Protein AF-A0A4D6KHM7-F1 (afdb_monomer)

Nearest PDB structures (foldseek):
  5ce9-assembly1_B  TM=1.000E+00  e=1.768E-10  Juglans regia
  6els-assembly1_A  TM=9.988E-01  e=2.596E-10  Malus domestica
  5ce9-assembly1_A  TM=9.977E-01  e=3.354E-10  Juglans regia
  6hqi-assembly1_A  TM=9.343E-01  e=2.158E-07  Solanum lycopersicum
  6hqj-assembly1_A  TM=9.440E-01  e=4.365E-07  Solanum lycopersicum

InterPro domains:
  IPR002227 Tyrosinase copper-binding domain [PF00264] (5-52)
  IPR002227 Tyrosinase copper-binding domain [PR00092] (5-16)
  IPR002227 Tyrosinase copper-binding domain [PR00092] (32-50)
  IPR002227 Tyrosinase copper-binding domain [PS00498] (33-44)
  IPR008922 Di-copper centre-containing domain superfamily [G3DSA:1.10.1280.10] (1-106)
  IPR008922 Di-copper centre-containing domain superfamily [SSF48056] (2-104)
  IPR022739 Polyphenol oxidase, central domain [PF12142] (59-109)
  IPR050316 Tyrosinase and Hemocyanin [PTHR11474] (1-115)

Mean predicted aligned error: 12.93 Å

pLDDT: mean 81.37, std 24.49, range [28.08, 98.31]

Secondary structure (DSSP, 8-state):
-IIIIIHHHHHHHS-TTSTT-TTTTSTTTGGGSTHHHHHHHHHHHHHHHHHHT-SS------HHHHT-EEEEE-TTS-EEEEEGGGGS-TTTTT--PPP---GGGG-PPPPP---------------------------------

Foldseek 3Di:
DVVPPQQVVLQVPFDPVDPQSPDSNDPVRNVVDPVSVVSVVVVVVVLVVQCVLDDPNDDDPDCVQQQDWDWDADPVRDTDIDGNVCPSDVVSVVDDDDDDDDVCVPVDDDDDDPDDDDDDDDDDDDDDDDDDDDDDDDDDDDDDD

Structure (mmCIF, N/CA/C/O backbone):
data_AF-A0A4D6KHM7-F1
#
_entry.id   AF-A0A4D6KHM7-F1
#
loop_
_atom_site.group_PDB
_atom_site.id
_atom_site.type_symbol
_atom_site.label_atom_id
_atom_site.label_alt_id
_atom_site.label_comp_id
_atom_site.label_asym_id
_atom_site.label_entity_id
_atom_site.label_seq_id
_atom_site.pdbx_PDB_ins_code
_atom_site.Cartn_x
_atom_site.Cartn_y
_atom_site.Cartn_z
_atom_site.occupancy
_atom_site.B_iso_or_equiv
_atom_site.auth_seq_id
_atom_site.auth_comp_id
_atom_site.auth_asym_id
_atom_site.auth_atom_id
_atom_site.pdbx_PDB_model_num
ATOM 1 N N . MET A 1 1 ? 4.990 -7.286 4.897 1.00 93.00 1 MET A N 1
ATOM 2 C CA . MET A 1 1 ? 4.178 -7.126 3.679 1.00 93.00 1 MET A CA 1
ATOM 3 C C . MET A 1 1 ? 4.888 -6.258 2.669 1.00 93.00 1 MET A C 1
ATOM 5 O O . MET A 1 1 ? 5.260 -6.819 1.653 1.00 93.00 1 MET A O 1
ATOM 9 N N . GLU A 1 2 ? 5.161 -4.980 2.961 1.00 96.50 2 GLU A N 1
ATOM 10 C CA . GLU A 1 2 ? 5.904 -4.079 2.054 1.00 96.50 2 GLU A CA 1
ATOM 11 C C . GLU A 1 2 ? 7.264 -4.646 1.607 1.00 96.50 2 GLU A C 1
ATOM 13 O O . GLU A 1 2 ? 7.554 -4.695 0.416 1.00 96.50 2 GLU A O 1
ATOM 18 N N . ASN A 1 3 ? 8.073 -5.137 2.554 1.00 94.75 3 ASN A N 1
ATOM 19 C CA . ASN A 1 3 ? 9.364 -5.748 2.234 1.00 94.75 3 ASN A CA 1
ATOM 20 C C . ASN A 1 3 ? 9.178 -7.084 1.488 1.00 94.75 3 ASN A C 1
ATOM 22 O O . ASN A 1 3 ? 9.549 -7.223 0.332 1.00 94.75 3 ASN A O 1
ATOM 26 N N . ILE A 1 4 ? 8.529 -8.058 2.131 1.00 95.06 4 ILE A N 1
ATOM 27 C CA . ILE A 1 4 ? 8.205 -9.365 1.543 1.00 95.06 4 ILE A CA 1
ATOM 28 C C . ILE A 1 4 ? 6.718 -9.653 1.811 1.00 95.06 4 ILE A C 1
ATOM 30 O O . ILE A 1 4 ? 6.270 -9.450 2.954 1.00 95.06 4 ILE A O 1
ATOM 34 N N . PRO A 1 5 ? 5.943 -10.108 0.804 1.00 95.75 5 PRO A N 1
ATOM 35 C CA . PRO A 1 5 ? 6.349 -10.450 -0.570 1.00 95.75 5 PRO A CA 1
ATOM 36 C C . PRO A 1 5 ? 6.256 -9.308 -1.602 1.00 95.75 5 PRO A C 1
ATOM 38 O O . PRO A 1 5 ? 6.598 -9.542 -2.755 1.00 95.75 5 PRO A O 1
ATOM 41 N N . HIS A 1 6 ? 5.803 -8.105 -1.230 1.00 97.81 6 HIS A N 1
ATOM 42 C CA . HIS A 1 6 ? 5.556 -7.009 -2.183 1.00 97.81 6 HIS A CA 1
ATOM 43 C C . HIS A 1 6 ? 6.805 -6.636 -3.004 1.00 97.81 6 HIS A C 1
ATOM 45 O O . HIS A 1 6 ? 6.772 -6.746 -4.227 1.00 97.81 6 HIS A O 1
ATOM 51 N N . GLY A 1 7 ? 7.931 -6.313 -2.354 1.00 96.44 7 GLY A N 1
ATOM 52 C CA . GLY A 1 7 ? 9.182 -5.974 -3.048 1.00 96.44 7 GLY A CA 1
ATOM 53 C C . GLY A 1 7 ? 9.652 -7.045 -4.048 1.00 96.44 7 GLY A C 1
ATOM 54 O O . GLY A 1 7 ? 9.879 -6.724 -5.214 1.00 96.44 7 GLY A O 1
ATOM 55 N N . PRO A 1 8 ? 9.745 -8.329 -3.651 1.00 97.50 8 PRO A N 1
ATOM 56 C CA . PRO A 1 8 ? 10.083 -9.412 -4.569 1.00 97.50 8 PRO A CA 1
ATOM 57 C C . PRO A 1 8 ? 9.157 -9.541 -5.779 1.00 97.50 8 PRO A C 1
ATOM 59 O O . PRO A 1 8 ? 9.644 -9.839 -6.863 1.00 97.50 8 PRO A O 1
ATOM 62 N N . VAL A 1 9 ? 7.846 -9.323 -5.627 1.00 97.25 9 VAL A N 1
ATOM 63 C CA . VAL A 1 9 ? 6.910 -9.407 -6.760 1.00 97.25 9 VAL A CA 1
ATOM 64 C C . VAL A 1 9 ? 7.129 -8.256 -7.743 1.00 97.25 9 VAL A C 1
ATOM 66 O O . VAL A 1 9 ? 7.130 -8.497 -8.946 1.00 97.25 9 VAL A O 1
ATOM 69 N N . HIS A 1 10 ? 7.392 -7.041 -7.255 1.00 97.88 10 HIS A N 1
ATOM 70 C CA . HIS A 1 10 ? 7.791 -5.916 -8.107 1.00 97.88 10 HIS A CA 1
ATOM 71 C C . HIS A 1 10 ? 9.033 -6.239 -8.942 1.00 97.88 10 HIS A C 1
ATOM 73 O O . HIS A 1 10 ? 9.014 -6.094 -10.163 1.00 97.88 10 HIS A O 1
ATOM 79 N N . VAL A 1 11 ? 10.086 -6.743 -8.291 1.00 96.75 11 VAL A N 1
ATOM 80 C CA . VAL A 1 11 ? 11.334 -7.125 -8.970 1.00 96.75 11 VAL A CA 1
ATOM 81 C C . VAL A 1 11 ? 11.106 -8.271 -9.954 1.00 96.75 11 VAL A C 1
ATOM 83 O O . VAL A 1 11 ? 11.656 -8.238 -11.044 1.00 96.75 11 VAL A O 1
ATOM 86 N N . TRP A 1 12 ? 10.288 -9.262 -9.594 1.00 97.00 12 TRP A N 1
ATOM 87 C CA . TRP A 1 12 ? 10.031 -10.431 -10.437 1.00 97.00 12 TRP A CA 1
ATOM 88 C C . TRP A 1 12 ? 9.259 -10.100 -11.721 1.00 97.00 12 TRP A C 1
ATOM 90 O O . TRP A 1 12 ? 9.491 -10.740 -12.742 1.00 97.00 12 TRP A O 1
ATOM 100 N N . ILE A 1 13 ? 8.342 -9.127 -11.675 1.00 96.38 13 ILE A N 1
ATOM 101 C CA . ILE A 1 13 ? 7.563 -8.708 -12.853 1.00 96.38 13 ILE A CA 1
ATOM 102 C C . ILE A 1 13 ? 8.343 -7.705 -13.721 1.00 96.38 13 ILE A C 1
ATOM 104 O O . ILE A 1 13 ? 8.098 -7.628 -14.922 1.00 96.38 13 ILE A O 1
ATOM 108 N N . GLY A 1 14 ? 9.262 -6.928 -13.137 1.00 95.25 14 GLY A N 1
ATOM 109 C CA . GLY A 1 14 ? 10.068 -5.947 -13.870 1.00 95.25 14 GLY A CA 1
ATOM 110 C C . GLY A 1 14 ? 10.888 -6.562 -15.011 1.00 95.25 14 GLY A C 1
ATOM 111 O O . GLY A 1 14 ? 11.375 -7.689 -14.915 1.00 95.25 14 GLY A O 1
ATOM 112 N N . ASP A 1 15 ? 11.069 -5.814 -16.101 1.00 95.44 15 ASP A N 1
ATOM 113 C CA . ASP A 1 15 ? 11.867 -6.261 -17.242 1.00 95.44 15 ASP A CA 1
ATOM 114 C C . ASP A 1 15 ? 13.361 -6.086 -16.948 1.00 95.44 15 ASP A C 1
ATOM 116 O O . ASP A 1 15 ? 13.909 -4.984 -16.951 1.00 95.44 15 ASP A O 1
ATOM 120 N N . HIS A 1 16 ? 14.045 -7.209 -16.739 1.00 94.88 16 HIS A N 1
ATOM 121 C CA . HIS A 1 16 ? 15.483 -7.259 -16.480 1.00 94.88 16 HIS A CA 1
ATOM 122 C C . HIS A 1 16 ? 16.361 -6.811 -17.662 1.00 94.88 16 HIS A C 1
ATOM 124 O O . HIS A 1 16 ? 17.577 -6.698 -17.499 1.00 94.88 16 HIS A O 1
ATOM 130 N N . THR A 1 17 ? 15.783 -6.579 -18.844 1.00 96.44 17 THR A N 1
ATOM 131 C CA . THR A 1 17 ? 16.492 -6.020 -20.004 1.00 96.44 17 THR A CA 1
ATOM 132 C C . THR A 1 17 ? 16.457 -4.490 -20.050 1.00 96.44 17 THR A C 1
ATOM 134 O O . THR A 1 17 ? 17.247 -3.890 -20.781 1.00 96.44 17 THR A O 1
ATOM 137 N N . GLN A 1 18 ? 15.598 -3.850 -19.247 1.00 95.25 18 GLN A N 1
ATOM 138 C CA . GLN A 1 18 ? 15.520 -2.394 -19.128 1.00 95.25 18 GLN A CA 1
ATOM 139 C C . GLN A 1 18 ? 16.539 -1.861 -18.111 1.00 95.25 18 GLN A C 1
ATOM 141 O O . GLN A 1 18 ? 16.856 -2.543 -17.131 1.00 95.25 18 GLN A O 1
ATOM 146 N N . PRO A 1 19 ? 17.058 -0.634 -18.303 1.00 94.38 19 PRO A N 1
ATOM 147 C CA . PRO A 1 19 ? 18.131 -0.088 -17.473 1.00 94.38 19 PRO A CA 1
ATOM 148 C C . PRO A 1 19 ? 17.763 0.050 -15.991 1.00 94.38 19 PRO A C 1
ATOM 150 O O . PRO A 1 19 ? 18.659 -0.023 -15.151 1.00 94.38 19 PRO A O 1
ATOM 153 N N . ASN A 1 20 ? 16.481 0.232 -15.659 1.00 93.88 20 ASN A N 1
ATOM 154 C CA . ASN A 1 20 ? 16.015 0.406 -14.285 1.00 93.88 20 ASN A CA 1
ATOM 155 C C . ASN A 1 20 ? 14.949 -0.622 -13.880 1.00 93.88 20 ASN A C 1
ATOM 157 O O . ASN A 1 20 ? 14.213 -0.371 -12.928 1.00 93.88 20 ASN A O 1
ATOM 161 N N . LEU A 1 21 ? 14.861 -1.771 -14.560 1.00 94.31 21 LEU A N 1
ATOM 162 C CA . LEU A 1 21 ? 13.834 -2.795 -14.310 1.00 94.31 21 LEU A CA 1
ATOM 163 C C . LEU A 1 21 ? 12.397 -2.307 -14.563 1.00 94.31 21 LEU A C 1
ATOM 165 O O . LEU A 1 21 ? 11.452 -2.715 -13.878 1.00 94.31 21 LEU A O 1
ATOM 169 N N . GLU A 1 22 ? 12.213 -1.401 -15.520 1.00 94.81 22 GLU A N 1
ATOM 170 C CA . GLU A 1 22 ? 10.893 -0.934 -15.926 1.00 94.81 22 GLU A CA 1
ATOM 171 C C . GLU A 1 22 ? 9.972 -2.104 -16.333 1.00 94.81 22 GLU A C 1
ATOM 173 O O . GLU A 1 22 ? 10.410 -3.110 -16.863 1.00 94.81 22 GLU A O 1
ATOM 178 N N . HIS A 1 23 ? 8.664 -2.055 -16.110 1.00 94.00 23 HIS A N 1
ATOM 179 C CA . HIS A 1 23 ? 7.929 -1.044 -15.354 1.00 94.00 23 HIS A CA 1
ATOM 180 C C . HIS A 1 23 ? 7.867 -1.405 -13.866 1.00 94.00 23 HIS A C 1
ATOM 182 O O . HIS A 1 23 ? 8.310 -0.624 -13.027 1.00 94.00 23 HIS A O 1
ATOM 188 N N . MET A 1 24 ? 7.370 -2.602 -13.536 1.00 96.81 24 MET A N 1
ATOM 189 C CA . MET A 1 24 ? 7.076 -3.024 -12.159 1.00 96.81 24 MET A CA 1
ATOM 190 C C . MET A 1 24 ? 8.280 -3.027 -11.208 1.00 96.81 24 MET A C 1
ATOM 192 O O . MET A 1 24 ? 8.079 -2.837 -10.011 1.00 96.81 24 MET A O 1
ATOM 196 N N . GLY A 1 25 ? 9.510 -3.190 -11.701 1.00 94.31 25 GLY A N 1
ATOM 197 C CA . GLY A 1 25 ? 10.718 -3.217 -10.872 1.00 94.31 25 GLY A CA 1
ATOM 198 C C . GLY A 1 25 ? 11.210 -1.840 -10.413 1.00 94.31 25 GLY A C 1
ATOM 199 O O . GLY A 1 25 ? 12.062 -1.768 -9.529 1.00 94.31 25 GLY A O 1
ATOM 200 N N . SER A 1 26 ? 10.653 -0.750 -10.953 1.00 95.00 26 SER A N 1
ATOM 201 C CA . SER A 1 26 ? 10.987 0.624 -10.566 1.00 95.00 26 SER A CA 1
ATOM 202 C C . SER A 1 26 ? 9.763 1.363 -10.047 1.00 95.00 26 SER A C 1
ATOM 204 O O . SER A 1 26 ? 8.787 1.535 -10.769 1.00 95.00 26 SER A O 1
ATOM 206 N N . LEU A 1 27 ? 9.829 1.894 -8.822 1.00 94.19 27 LEU A N 1
ATOM 207 C CA . LEU A 1 27 ? 8.721 2.643 -8.209 1.00 94.19 27 LEU A CA 1
ATOM 208 C C . LEU A 1 27 ? 8.238 3.824 -9.064 1.00 94.19 27 LEU A C 1
ATOM 210 O O . LEU A 1 27 ? 7.057 4.154 -9.035 1.00 94.19 27 LEU A O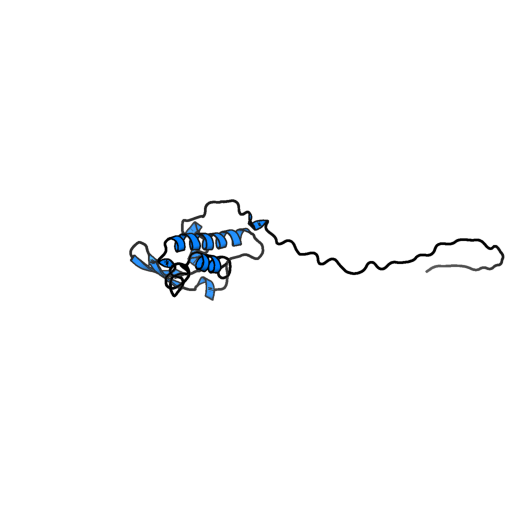 1
ATOM 214 N N . TYR A 1 28 ? 9.137 4.443 -9.834 1.00 94.62 28 TYR A N 1
ATOM 215 C CA . TYR A 1 28 ? 8.790 5.563 -10.707 1.00 94.62 28 TYR A CA 1
ATOM 216 C C . TYR A 1 28 ? 7.892 5.135 -11.878 1.00 94.62 28 TYR A C 1
ATOM 218 O O . TYR A 1 28 ? 7.029 5.894 -12.309 1.00 94.62 28 TYR A O 1
ATOM 226 N N . PHE A 1 29 ? 8.068 3.907 -12.370 1.00 94.94 29 PHE A N 1
ATOM 227 C CA . PHE A 1 29 ? 7.368 3.392 -13.546 1.00 94.94 29 PHE A CA 1
ATOM 228 C C . PHE A 1 29 ? 6.319 2.329 -13.222 1.00 94.94 29 PHE A C 1
ATOM 230 O O . PHE A 1 29 ? 5.500 2.035 -14.087 1.00 94.94 29 PHE A O 1
ATOM 237 N N . ALA A 1 30 ? 6.306 1.776 -12.006 1.00 96.75 30 ALA A N 1
ATOM 238 C CA . ALA A 1 30 ? 5.516 0.600 -11.653 1.00 96.75 30 ALA A CA 1
ATOM 239 C C . ALA A 1 30 ? 4.027 0.768 -11.970 1.00 96.75 30 ALA A C 1
ATOM 241 O O . ALA A 1 30 ? 3.437 -0.107 -12.592 1.00 96.75 30 ALA A O 1
ATOM 242 N N . ALA A 1 31 ? 3.447 1.927 -11.648 1.00 96.31 31 ALA A N 1
ATOM 243 C CA . ALA A 1 31 ? 2.038 2.221 -11.916 1.00 96.31 31 ALA A CA 1
ATOM 244 C C . ALA A 1 31 ? 1.681 2.341 -13.412 1.00 96.31 31 ALA A C 1
ATOM 246 O O . ALA A 1 31 ? 0.502 2.397 -13.751 1.00 96.31 31 ALA A O 1
ATOM 247 N N . SER A 1 32 ? 2.673 2.385 -14.311 1.00 96.69 32 SER A N 1
ATOM 248 C CA . SER A 1 32 ? 2.439 2.384 -15.763 1.00 96.69 32 SER A CA 1
ATOM 249 C C . SER A 1 32 ? 2.040 1.002 -16.289 1.00 96.69 32 SER A C 1
ATOM 251 O O . SER A 1 32 ? 1.464 0.912 -17.371 1.00 96.69 32 SER A O 1
ATOM 253 N N . ASP A 1 33 ? 2.326 -0.066 -15.540 1.00 97.56 33 ASP A N 1
ATOM 254 C CA . ASP A 1 33 ? 1.872 -1.420 -15.850 1.00 97.56 33 ASP A CA 1
ATOM 255 C C . ASP A 1 33 ? 0.526 -1.695 -15.149 1.00 97.56 33 ASP A C 1
ATOM 257 O O . ASP A 1 33 ? 0.460 -1.634 -13.919 1.00 97.56 33 ASP A O 1
ATOM 261 N N . PRO A 1 34 ? -0.559 -2.038 -15.873 1.00 97.69 34 PRO A N 1
ATOM 262 C CA . PRO A 1 34 ? -1.857 -2.336 -15.267 1.00 97.69 34 PRO A CA 1
ATOM 263 C C . PRO A 1 34 ? -1.830 -3.422 -14.178 1.00 97.69 34 PRO A C 1
ATOM 265 O O . PRO A 1 34 ? -2.682 -3.408 -13.282 1.00 97.69 34 PRO A O 1
ATOM 268 N N . ILE A 1 35 ? -0.864 -4.353 -14.209 1.00 97.88 35 ILE A N 1
ATOM 269 C CA . ILE A 1 35 ? -0.739 -5.398 -13.182 1.00 97.88 35 ILE A CA 1
ATOM 270 C C . ILE A 1 35 ? -0.432 -4.822 -11.793 1.00 97.88 35 ILE A C 1
ATOM 272 O O . ILE A 1 35 ? -0.780 -5.446 -10.787 1.00 97.88 35 ILE A O 1
ATOM 276 N N . PHE A 1 36 ? 0.128 -3.610 -11.727 1.00 98.31 36 PHE A N 1
ATOM 277 C CA . PHE A 1 36 ? 0.386 -2.864 -10.498 1.00 98.31 36 PHE A CA 1
ATOM 278 C C . PHE A 1 36 ? -0.849 -2.794 -9.601 1.00 98.31 36 PHE A C 1
ATOM 280 O O . PHE A 1 36 ? -0.791 -3.126 -8.417 1.00 98.31 36 PHE A O 1
ATOM 287 N N . TYR A 1 37 ? -1.997 -2.431 -10.175 1.00 97.88 37 TYR A N 1
ATOM 288 C CA . TYR A 1 37 ? -3.233 -2.266 -9.415 1.00 97.88 37 TYR A CA 1
ATOM 289 C C . TYR A 1 37 ? -3.756 -3.600 -8.879 1.00 97.88 37 TYR A C 1
ATOM 291 O O . TYR A 1 37 ? -4.219 -3.666 -7.744 1.00 97.88 37 TYR A O 1
ATOM 299 N N . SER A 1 38 ? -3.621 -4.686 -9.648 1.00 97.75 38 SER A N 1
ATOM 300 C CA . SER A 1 38 ? -3.998 -6.030 -9.186 1.00 97.75 38 SER A CA 1
ATOM 301 C C . SER A 1 38 ? -3.054 -6.542 -8.092 1.00 97.75 38 SER A C 1
ATOM 303 O O . SER A 1 38 ? -3.501 -7.145 -7.114 1.00 97.75 38 SER A O 1
ATOM 305 N N . HIS A 1 39 ? -1.753 -6.263 -8.217 1.00 97.62 39 HIS A N 1
ATOM 306 C CA . HIS A 1 39 ? -0.764 -6.568 -7.187 1.00 97.62 39 HIS A CA 1
ATOM 307 C C . HIS A 1 39 ? -1.090 -5.841 -5.874 1.00 97.62 39 HIS A C 1
ATOM 309 O O . HIS A 1 39 ? -1.213 -6.484 -4.827 1.00 97.62 39 HIS A O 1
ATOM 315 N N . HIS A 1 40 ? -1.311 -4.525 -5.933 1.00 98.06 40 HIS A N 1
ATOM 316 C CA . HIS A 1 40 ? -1.638 -3.713 -4.762 1.00 98.06 40 HIS A CA 1
ATOM 317 C C . HIS A 1 40 ? -3.023 -4.010 -4.180 1.00 98.06 40 HIS A C 1
ATOM 319 O O . HIS A 1 40 ? -3.169 -3.960 -2.962 1.00 98.06 40 HIS A O 1
ATOM 325 N N . ALA A 1 41 ? -4.006 -4.415 -4.989 1.00 97.31 41 ALA A N 1
ATOM 326 C CA . ALA A 1 41 ? -5.281 -4.919 -4.479 1.00 97.31 41 ALA A CA 1
ATOM 327 C C . ALA A 1 41 ? -5.079 -6.171 -3.610 1.00 97.31 41 ALA A C 1
ATOM 329 O O . ALA A 1 41 ? -5.680 -6.309 -2.547 1.00 97.31 41 ALA A O 1
ATOM 330 N N . ASN A 1 42 ? -4.174 -7.077 -3.996 1.00 96.38 42 ASN A N 1
ATOM 331 C CA . ASN A 1 42 ? -3.858 -8.216 -3.138 1.00 96.38 42 ASN A CA 1
ATOM 332 C C . ASN A 1 42 ? -3.088 -7.789 -1.875 1.00 96.38 42 ASN A C 1
ATOM 334 O O . ASN A 1 42 ? -3.326 -8.348 -0.810 1.00 96.38 42 ASN A O 1
ATOM 338 N N . VAL A 1 43 ? -2.206 -6.785 -1.950 1.00 97.31 43 VAL A N 1
ATOM 339 C CA . VAL A 1 43 ? -1.539 -6.215 -0.760 1.00 97.31 43 VAL A CA 1
ATOM 340 C C . VAL A 1 43 ? -2.555 -5.602 0.212 1.00 97.31 43 VAL A C 1
ATOM 342 O O . VAL A 1 43 ? -2.470 -5.853 1.414 1.00 97.31 43 VAL A O 1
ATOM 345 N N . ASP A 1 44 ? -3.548 -4.874 -0.291 1.00 96.75 44 ASP A N 1
ATOM 346 C CA . ASP A 1 44 ? -4.650 -4.325 0.503 1.00 96.75 44 ASP A CA 1
ATOM 347 C C . ASP A 1 44 ? -5.537 -5.436 1.102 1.00 96.75 44 ASP A C 1
ATOM 349 O O . ASP A 1 44 ? -5.834 -5.442 2.302 1.00 96.75 44 ASP A O 1
ATOM 353 N N . LYS A 1 45 ? -5.833 -6.491 0.331 1.00 95.19 45 LYS A N 1
ATOM 354 C CA . LYS A 1 45 ? -6.493 -7.699 0.852 1.00 95.19 45 LYS A CA 1
ATOM 355 C C . LYS A 1 45 ? -5.734 -8.308 2.034 1.00 95.19 45 LYS A C 1
ATOM 357 O O . LYS A 1 45 ? -6.359 -8.761 2.996 1.00 95.19 45 LYS A O 1
ATOM 362 N N . MET A 1 46 ? -4.400 -8.306 2.005 1.00 95.25 46 MET A N 1
ATOM 363 C CA . MET A 1 46 ? -3.596 -8.826 3.115 1.00 95.25 46 MET A CA 1
ATOM 364 C C . MET A 1 46 ? -3.759 -8.011 4.398 1.00 95.25 46 MET A C 1
ATOM 366 O O . MET A 1 46 ? -3.706 -8.606 5.473 1.00 95.25 46 MET A O 1
ATOM 370 N N . TRP A 1 47 ? -4.008 -6.698 4.319 1.00 95.00 47 TRP A N 1
ATOM 371 C CA . TRP A 1 47 ? -4.389 -5.905 5.493 1.00 95.00 47 TRP A CA 1
ATOM 372 C C . TRP A 1 47 ? -5.668 -6.463 6.108 1.00 95.00 47 TRP A C 1
ATOM 374 O O . TRP A 1 47 ? -5.720 -6.742 7.307 1.00 95.00 47 TRP A O 1
ATOM 384 N N . THR A 1 48 ? -6.694 -6.668 5.280 1.00 93.19 48 THR A N 1
ATOM 385 C CA . THR A 1 48 ? -7.994 -7.177 5.728 1.00 93.19 48 THR A CA 1
ATOM 386 C C . THR A 1 48 ? -7.848 -8.546 6.396 1.00 93.19 48 THR A C 1
ATOM 388 O O . THR A 1 48 ? -8.323 -8.725 7.515 1.00 93.19 48 THR A O 1
ATOM 391 N N . ILE A 1 49 ? -7.116 -9.480 5.778 1.00 93.19 49 ILE A N 1
ATOM 392 C CA . ILE A 1 49 ? -6.855 -10.810 6.355 1.00 93.19 49 ILE A CA 1
ATOM 393 C C . ILE A 1 49 ? -6.035 -10.705 7.644 1.00 93.19 49 ILE A C 1
ATOM 395 O O . ILE A 1 49 ? -6.344 -11.364 8.630 1.00 93.19 49 ILE A O 1
ATOM 399 N N . TRP A 1 50 ? -5.002 -9.863 7.691 1.00 93.69 50 TRP A N 1
ATOM 400 C CA . TRP A 1 50 ? -4.154 -9.725 8.878 1.00 93.69 50 TRP A CA 1
ATOM 401 C C . TRP A 1 50 ? -4.955 -9.343 10.133 1.00 93.69 50 TRP A C 1
ATOM 403 O O . TRP A 1 50 ? -4.654 -9.845 11.220 1.00 93.69 50 TRP A O 1
ATOM 413 N N . LYS A 1 51 ? -6.015 -8.538 9.980 1.00 91.56 51 LYS A N 1
ATOM 414 C CA . LYS A 1 51 ? -6.934 -8.186 11.073 1.00 91.56 51 LYS A CA 1
ATOM 415 C C . LYS A 1 51 ? -7.796 -9.359 11.550 1.00 91.56 51 LYS A C 1
ATOM 417 O O . LYS A 1 51 ? -8.141 -9.408 12.727 1.00 91.56 51 LYS A O 1
ATOM 422 N N . THR A 1 52 ? -8.120 -10.325 10.687 1.00 90.38 52 THR A N 1
ATOM 423 C CA . THR A 1 52 ? -8.979 -11.471 11.051 1.00 90.38 52 THR A CA 1
ATOM 424 C C . THR A 1 52 ? -8.225 -12.603 11.746 1.00 90.38 52 THR A C 1
ATOM 426 O O . THR A 1 52 ? -8.830 -13.365 12.495 1.00 90.38 52 THR A O 1
ATOM 429 N N . VAL A 1 53 ? -6.897 -12.687 11.585 1.00 88.50 53 VAL A N 1
ATOM 430 C CA . VAL A 1 53 ? -6.050 -13.709 12.243 1.00 88.50 53 VAL A CA 1
ATOM 431 C C . VAL A 1 53 ? -6.020 -13.554 13.778 1.00 88.50 53 VAL A C 1
ATOM 433 O O . VAL A 1 53 ? -5.607 -14.465 14.496 1.00 88.50 53 VAL A O 1
ATOM 436 N N . GLY A 1 54 ? -6.473 -12.414 14.310 1.00 85.75 54 GLY A N 1
ATOM 437 C CA . GLY A 1 54 ? -6.625 -12.175 15.745 1.00 85.75 54 GLY A CA 1
ATOM 438 C C . GLY A 1 54 ? -5.314 -11.890 16.492 1.00 85.75 54 GLY A C 1
ATOM 439 O O . GLY A 1 54 ? -4.243 -11.674 15.908 1.00 85.75 54 GLY A O 1
ATOM 440 N N . GLY A 1 55 ? -5.399 -11.870 17.826 1.00 89.19 55 GLY A N 1
ATOM 441 C CA . GLY A 1 55 ? -4.305 -11.485 18.724 1.00 89.19 55 GLY A CA 1
ATOM 442 C C . GLY A 1 55 ? -4.169 -9.965 18.857 1.00 89.19 55 GLY A C 1
ATOM 443 O O . GLY A 1 55 ? -5.161 -9.255 18.945 1.00 89.19 55 GLY A O 1
ATOM 444 N N . LYS A 1 56 ? -2.932 -9.450 18.858 1.00 90.56 56 LYS A N 1
ATOM 445 C CA . LYS A 1 56 ? -2.633 -8.002 18.923 1.00 90.56 56 LYS A CA 1
ATOM 446 C C . LYS A 1 56 ? -2.667 -7.310 17.547 1.00 90.56 56 LYS A C 1
ATOM 448 O O . LYS A 1 56 ? -1.997 -6.302 17.347 1.00 90.56 56 LYS A O 1
ATOM 453 N N . ARG A 1 57 ? -3.355 -7.904 16.570 1.00 91.75 57 ARG A N 1
ATOM 454 C CA . ARG A 1 57 ? -3.414 -7.418 15.185 1.00 91.75 57 ARG A CA 1
ATOM 455 C C . ARG A 1 57 ? -4.629 -6.516 15.025 1.00 91.75 57 ARG A C 1
ATOM 457 O O . ARG A 1 57 ? -5.722 -6.988 14.739 1.00 91.75 57 ARG A O 1
ATOM 464 N N . SER A 1 58 ? -4.431 -5.232 15.271 1.00 91.69 58 SER A N 1
ATOM 465 C CA . SER A 1 58 ? -5.447 -4.191 15.134 1.00 91.69 58 SER A CA 1
ATOM 466 C C . SER A 1 58 ? -4.881 -3.010 14.359 1.00 91.69 58 SER A C 1
ATOM 468 O O . SER A 1 58 ? -3.663 -2.862 14.252 1.00 91.69 58 SER A O 1
ATOM 470 N N . ASP A 1 59 ? -5.760 -2.155 13.843 1.00 91.50 59 ASP A N 1
ATOM 471 C CA . ASP A 1 59 ? -5.338 -0.910 13.207 1.00 91.50 59 ASP A CA 1
ATOM 472 C C . ASP A 1 59 ? -4.505 -0.045 14.177 1.00 91.50 59 ASP A C 1
ATOM 474 O O . ASP A 1 59 ? -4.625 -0.140 15.405 1.00 91.50 59 ASP A O 1
ATOM 478 N N . ILE A 1 60 ? -3.627 0.787 13.616 1.00 92.44 60 ILE A N 1
ATOM 479 C CA . ILE A 1 60 ? -2.749 1.669 14.387 1.00 92.44 60 ILE A CA 1
ATOM 480 C C . ILE A 1 60 ? -3.590 2.800 14.989 1.00 92.44 60 ILE A C 1
ATOM 482 O O . ILE A 1 60 ? -4.280 3.527 14.279 1.00 92.44 60 ILE A O 1
ATOM 486 N N . THR A 1 61 ? -3.501 2.980 16.306 1.00 91.50 61 THR A N 1
ATOM 487 C CA . THR A 1 61 ? -4.287 3.977 17.054 1.00 91.50 61 THR A CA 1
ATOM 488 C C . THR A 1 61 ? -3.543 5.290 17.299 1.00 91.50 61 THR A C 1
ATOM 490 O O . THR A 1 61 ? -4.036 6.133 18.042 1.00 91.50 61 THR A O 1
ATOM 493 N N . ASN A 1 62 ? -2.343 5.466 16.738 1.00 94.94 62 ASN A N 1
ATOM 494 C CA . ASN A 1 62 ? -1.574 6.700 16.891 1.00 94.94 62 ASN A CA 1
ATOM 495 C C . ASN A 1 62 ? -2.250 7.847 16.102 1.00 94.94 62 ASN A C 1
ATOM 497 O O . ASN A 1 62 ? -2.391 7.700 14.884 1.00 94.94 62 ASN A O 1
ATOM 501 N N . PRO A 1 63 ? -2.627 8.971 16.751 1.00 93.81 63 PRO A N 1
ATOM 502 C CA . PRO A 1 63 ? -3.204 10.139 16.083 1.00 93.81 63 PRO A CA 1
ATOM 503 C C . PRO A 1 63 ? -2.381 10.656 14.910 1.00 93.81 63 PRO A C 1
ATOM 505 O O . PRO A 1 63 ? -2.952 10.943 13.862 1.00 93.81 63 PRO A O 1
ATOM 508 N N . ASP A 1 64 ? -1.055 10.692 15.043 1.00 95.75 64 ASP A N 1
ATOM 509 C CA . ASP A 1 64 ? -0.166 11.173 13.979 1.00 95.75 64 ASP A CA 1
ATOM 510 C C . ASP A 1 64 ? -0.318 10.332 12.707 1.00 95.75 64 ASP A C 1
ATOM 512 O O . ASP A 1 64 ? -0.252 10.833 11.585 1.00 95.75 64 ASP A O 1
ATOM 516 N N . TRP A 1 65 ? -0.572 9.036 12.884 1.00 94.38 65 TRP A N 1
ATOM 517 C CA . TRP A 1 65 ? -0.733 8.111 11.780 1.00 94.38 65 TRP A CA 1
ATOM 518 C C . TRP A 1 65 ? -2.119 8.220 11.139 1.00 94.38 65 TRP A C 1
ATOM 520 O O . TRP A 1 65 ? -2.213 8.398 9.928 1.00 94.38 65 TRP A O 1
ATOM 530 N N . PHE A 1 66 ? -3.206 8.156 11.915 1.00 93.56 66 PHE A N 1
ATOM 531 C CA . PHE A 1 66 ? -4.546 8.128 11.317 1.00 93.56 66 PHE A CA 1
ATOM 532 C C . PHE A 1 66 ? -5.062 9.511 10.865 1.00 93.56 66 PHE A C 1
ATOM 534 O O . PHE A 1 66 ? -5.970 9.576 10.033 1.00 93.56 66 PHE A O 1
ATOM 541 N N . GLU A 1 67 ? -4.498 10.615 11.376 1.00 95.19 67 GLU A N 1
ATOM 542 C CA . GLU A 1 67 ? -4.770 11.981 10.893 1.00 95.19 67 GLU A CA 1
ATOM 543 C C . GLU A 1 67 ? -3.869 12.403 9.722 1.00 95.19 67 GLU A C 1
ATOM 545 O O . GLU A 1 67 ? -4.100 13.467 9.141 1.00 95.19 67 GLU A O 1
ATOM 550 N N . SER A 1 68 ? -2.883 11.581 9.340 1.00 96.75 68 SER A N 1
ATOM 551 C CA . SER A 1 68 ? -2.072 11.824 8.144 1.00 96.75 68 SER A CA 1
ATOM 552 C C . SER A 1 68 ? -2.961 11.937 6.904 1.00 96.75 68 SER A C 1
ATOM 554 O O . SER A 1 68 ? -3.876 11.131 6.700 1.00 96.75 68 SER A O 1
ATOM 556 N N . GLY A 1 69 ? -2.697 12.966 6.096 1.00 95.62 69 GLY A N 1
ATOM 557 C CA . GLY A 1 69 ? -3.509 13.339 4.944 1.00 95.62 69 GLY A CA 1
ATOM 558 C C . GLY A 1 69 ? -2.777 13.177 3.615 1.00 95.62 69 GLY A C 1
ATOM 559 O O . GLY A 1 69 ? -1.579 13.441 3.523 1.00 95.62 69 GLY A O 1
ATOM 560 N N . PHE A 1 70 ? -3.520 12.803 2.579 1.00 96.31 70 PHE A N 1
ATOM 561 C CA . PHE A 1 70 ? -3.058 12.725 1.195 1.00 96.31 70 PHE A CA 1
ATOM 562 C C . PHE A 1 70 ? -3.982 13.538 0.294 1.00 96.31 70 PHE A C 1
ATOM 564 O O . PHE A 1 70 ? -5.168 13.681 0.580 1.00 96.31 70 PHE A O 1
ATOM 571 N N . ILE A 1 71 ? -3.447 14.061 -0.805 1.00 96.88 71 ILE A N 1
ATOM 572 C CA . ILE A 1 71 ? -4.229 14.791 -1.804 1.00 96.88 71 ILE A CA 1
ATOM 573 C C . ILE A 1 71 ? -4.337 13.911 -3.044 1.00 96.88 71 ILE A C 1
ATOM 575 O O . ILE A 1 71 ? -3.315 13.513 -3.601 1.00 96.88 71 ILE A O 1
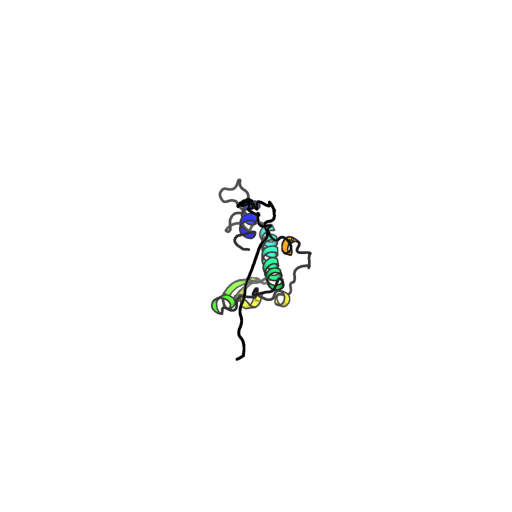ATOM 579 N N . LEU A 1 72 ? -5.565 13.608 -3.460 1.00 95.94 72 LEU A N 1
ATOM 580 C CA . LEU A 1 72 ? -5.871 12.746 -4.601 1.00 95.94 72 LEU A CA 1
ATOM 581 C C . LEU A 1 72 ? -6.889 13.420 -5.524 1.00 95.94 72 LEU A C 1
ATOM 583 O O . LEU A 1 72 ? -7.604 14.333 -5.113 1.00 95.94 72 LEU A O 1
ATOM 587 N N . TYR A 1 73 ? -6.954 12.947 -6.766 1.00 97.12 73 TYR A N 1
ATOM 588 C CA . TYR A 1 73 ? -8.048 13.268 -7.678 1.00 97.12 73 TYR A CA 1
ATOM 589 C C . TYR A 1 73 ? -9.136 12.198 -7.579 1.00 97.12 73 TYR A C 1
ATOM 591 O O . TYR A 1 73 ? -8.821 11.007 -7.612 1.00 97.12 73 TYR A O 1
ATOM 599 N N . ASP A 1 74 ? -10.393 12.624 -7.470 1.00 95.62 74 ASP A N 1
ATOM 600 C CA . ASP A 1 74 ? -11.555 11.735 -7.563 1.00 95.62 74 ASP A CA 1
ATOM 601 C C . ASP A 1 74 ? -11.912 11.409 -9.031 1.00 95.62 74 ASP A C 1
ATOM 603 O O . ASP A 1 74 ? -11.313 11.924 -9.984 1.00 95.62 74 ASP A O 1
ATOM 607 N N . GLU A 1 75 ? -12.918 10.559 -9.234 1.00 96.44 75 GLU A N 1
ATOM 608 C CA . GLU A 1 75 ? -13.421 10.182 -10.559 1.00 96.44 75 GLU A CA 1
ATOM 609 C C . GLU A 1 75 ? -14.015 11.360 -11.355 1.00 96.44 75 GLU A C 1
ATOM 611 O O . GLU A 1 75 ? -14.089 11.313 -12.585 1.00 96.44 75 GLU A O 1
ATOM 616 N N . ASN A 1 76 ? -14.388 12.440 -10.666 1.00 97.50 76 ASN A N 1
ATOM 617 C CA . ASN A 1 76 ? -14.941 13.669 -11.231 1.00 97.50 76 ASN A CA 1
ATOM 618 C C . ASN A 1 76 ? -13.864 14.744 -11.473 1.00 97.50 76 ASN A C 1
ATOM 620 O O . ASN A 1 76 ? -14.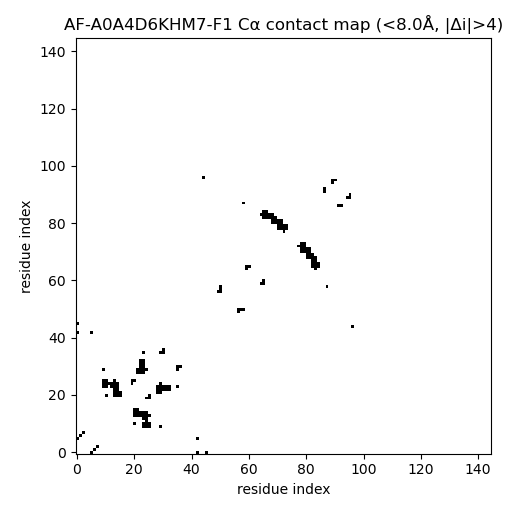195 15.854 -11.896 1.00 97.50 76 ASN A O 1
ATOM 624 N N . LYS A 1 77 ? -12.578 14.408 -11.278 1.00 96.38 77 LYS A N 1
ATOM 625 C CA . LYS A 1 77 ? -11.403 15.290 -11.419 1.00 96.38 77 LYS A CA 1
ATOM 626 C C . LYS A 1 77 ? -11.329 16.408 -10.373 1.00 96.38 77 LYS A C 1
ATOM 628 O O . LYS A 1 77 ? -10.641 17.406 -10.593 1.00 96.38 77 LYS A O 1
ATOM 633 N N . ASN A 1 78 ? -11.988 16.246 -9.231 1.00 97.38 78 ASN A N 1
ATOM 634 C CA . ASN A 1 78 ? -11.846 17.148 -8.097 1.00 97.38 78 ASN A CA 1
ATOM 635 C C . ASN A 1 78 ? -10.645 16.747 -7.242 1.00 97.38 78 ASN A C 1
ATOM 637 O O . ASN A 1 78 ? -10.388 15.565 -7.020 1.00 97.38 78 ASN A O 1
ATOM 641 N N . LEU A 1 79 ? -9.939 17.747 -6.716 1.00 96.44 79 LEU A N 1
ATOM 642 C CA . LEU A 1 79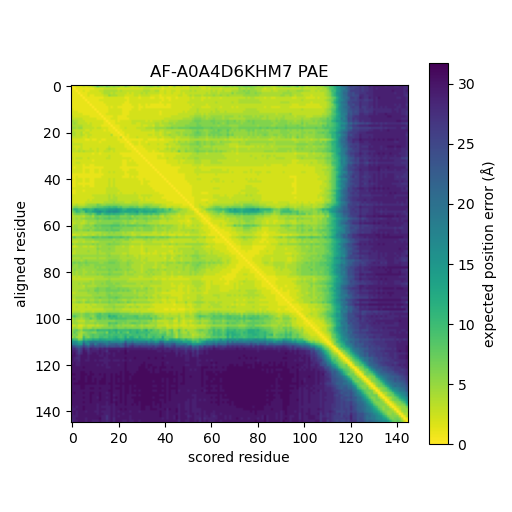 ? -8.904 17.544 -5.709 1.00 96.44 79 LEU A CA 1
ATOM 643 C C . LEU A 1 79 ? -9.552 17.341 -4.341 1.00 96.44 79 LEU A C 1
ATOM 645 O O . LEU A 1 79 ? -10.209 18.244 -3.820 1.00 96.44 79 LEU A O 1
ATOM 649 N N . ILE A 1 80 ? -9.319 16.178 -3.746 1.00 95.62 80 ILE A N 1
ATOM 650 C CA . ILE A 1 80 ? -9.798 15.826 -2.413 1.00 95.62 80 ILE A CA 1
ATOM 651 C C . ILE A 1 80 ? -8.615 15.610 -1.469 1.00 95.62 80 ILE A C 1
ATOM 653 O O . ILE A 1 80 ? -7.592 15.039 -1.845 1.00 95.62 80 ILE A O 1
ATOM 657 N N . CYS A 1 81 ? -8.754 16.083 -0.231 1.00 95.19 81 CYS A N 1
ATOM 658 C CA . CYS A 1 81 ? -7.829 15.772 0.853 1.00 95.19 81 CYS A CA 1
ATOM 659 C C . CYS A 1 81 ? -8.433 14.647 1.684 1.00 95.19 81 CYS A C 1
ATOM 661 O O . CYS A 1 81 ? -9.545 14.778 2.198 1.00 95.19 81 CYS A O 1
ATOM 663 N N . VAL A 1 82 ? -7.706 13.546 1.796 1.00 94.62 82 VAL A N 1
ATOM 664 C CA . VAL A 1 82 ? -8.196 12.306 2.381 1.00 94.62 82 VAL A CA 1
ATOM 665 C C . VAL A 1 82 ? -7.313 11.907 3.552 1.00 94.62 82 VAL A C 1
ATOM 667 O O . VAL A 1 82 ? -6.105 12.126 3.506 1.00 94.62 82 VAL A O 1
ATOM 670 N N . LYS A 1 83 ? -7.894 11.340 4.611 1.00 95.50 83 LYS A N 1
ATOM 671 C CA . LYS A 1 83 ? -7.153 10.952 5.818 1.00 95.50 83 LYS A CA 1
ATOM 672 C C . LYS A 1 83 ? -7.084 9.444 5.956 1.00 95.50 83 LYS A C 1
ATOM 674 O O . LYS A 1 83 ? -8.038 8.746 5.629 1.00 95.50 83 LYS A O 1
ATOM 679 N N . VAL A 1 84 ? -5.990 8.942 6.524 1.00 95.44 84 VAL A N 1
ATOM 680 C CA . VAL A 1 84 ? -5.781 7.500 6.745 1.00 95.44 84 VAL A CA 1
ATOM 681 C C . VAL A 1 84 ? -6.951 6.851 7.495 1.00 95.44 84 VAL A C 1
ATOM 683 O O . VAL A 1 84 ? -7.405 5.774 7.109 1.00 95.44 84 VAL A O 1
ATOM 686 N N . LYS A 1 85 ? -7.491 7.514 8.528 1.00 94.06 85 LYS A N 1
ATOM 687 C CA . LYS A 1 85 ? -8.616 6.994 9.329 1.00 94.06 85 LYS A CA 1
ATOM 688 C C . LYS A 1 85 ? -9.863 6.639 8.515 1.00 94.06 85 LYS A C 1
ATOM 690 O O . LYS A 1 85 ? -10.604 5.740 8.915 1.00 94.06 85 LYS A O 1
ATOM 695 N N . ASP A 1 86 ? -10.088 7.321 7.394 1.00 92.75 86 ASP A N 1
ATOM 696 C CA . ASP A 1 86 ? -11.284 7.138 6.573 1.00 92.75 86 ASP A CA 1
ATOM 697 C C . ASP A 1 86 ? -11.199 5.850 5.729 1.00 92.75 86 ASP A C 1
ATOM 699 O O . ASP A 1 86 ? -12.233 5.313 5.335 1.00 92.75 86 ASP A O 1
ATOM 703 N N . TYR A 1 87 ? -9.994 5.286 5.545 1.00 92.50 87 TYR A N 1
ATOM 704 C CA . TYR A 1 87 ? -9.753 4.087 4.726 1.00 92.50 87 TYR A CA 1
ATOM 705 C C . TYR A 1 87 ? -9.566 2.788 5.515 1.00 92.50 87 TYR A C 1
ATOM 707 O O . TYR A 1 87 ? -9.416 1.723 4.923 1.00 92.50 87 TYR A O 1
ATOM 715 N N . LEU A 1 88 ? -9.613 2.827 6.849 1.00 91.69 88 LEU A N 1
ATOM 716 C CA . LEU A 1 88 ? -9.401 1.627 7.676 1.00 91.69 88 LEU A CA 1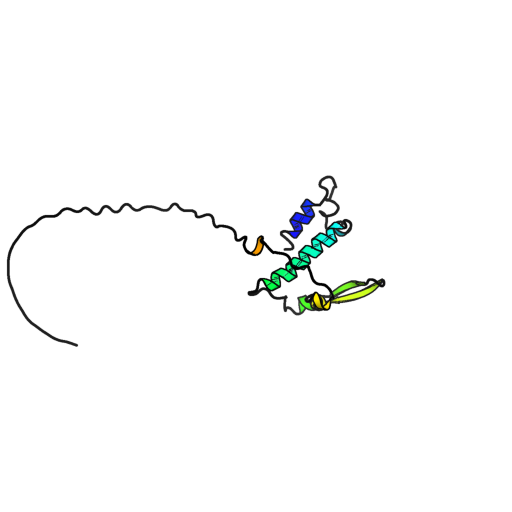
ATOM 717 C C . LEU A 1 88 ? -10.526 0.590 7.550 1.00 91.69 88 LEU A C 1
ATOM 719 O O . LEU A 1 88 ? -10.343 -0.582 7.901 1.00 91.69 88 LEU A O 1
ATOM 723 N N . ASN A 1 89 ? -11.699 1.020 7.081 1.00 92.12 89 ASN A N 1
ATOM 724 C CA . ASN A 1 89 ? -12.866 0.172 6.911 1.00 92.12 89 ASN A CA 1
ATOM 725 C C . ASN A 1 89 ? -13.311 0.141 5.445 1.00 92.12 89 ASN A C 1
ATOM 727 O O . ASN A 1 89 ? -14.018 1.033 4.979 1.00 92.12 89 ASN A O 1
ATOM 731 N N . THR A 1 90 ? -12.963 -0.945 4.760 1.00 93.44 90 THR A N 1
ATOM 732 C CA . THR A 1 90 ? -13.273 -1.180 3.344 1.00 93.44 90 THR A CA 1
ATOM 733 C C . THR A 1 90 ? -14.775 -1.210 3.052 1.00 93.44 90 THR A C 1
ATOM 735 O O . THR A 1 90 ? -15.213 -0.710 2.019 1.00 93.44 90 THR A O 1
ATOM 738 N N . THR A 1 91 ? -15.602 -1.653 4.007 1.00 93.50 91 THR A N 1
ATOM 739 C CA . THR A 1 91 ? -17.066 -1.663 3.832 1.00 93.50 91 THR A CA 1
ATOM 740 C C . THR A 1 91 ? -17.656 -0.254 3.768 1.00 93.50 91 THR A C 1
ATOM 742 O O . THR A 1 91 ? -18.598 -0.025 3.015 1.00 93.50 91 THR A O 1
ATOM 745 N N . LYS A 1 92 ? -17.071 0.719 4.486 1.00 93.88 92 LYS A N 1
ATOM 746 C CA . LYS A 1 92 ? -17.453 2.140 4.376 1.00 93.88 92 LYS A CA 1
ATOM 747 C C . LYS A 1 92 ? -17.024 2.756 3.046 1.00 93.88 92 LYS A C 1
ATOM 749 O O . LYS A 1 92 ? -17.674 3.685 2.583 1.00 93.88 92 LYS A O 1
ATOM 754 N N . LEU A 1 93 ? -15.964 2.224 2.441 1.00 93.75 93 LEU A N 1
ATOM 755 C CA . LEU A 1 93 ? -15.504 2.596 1.102 1.00 93.75 93 LEU A CA 1
ATOM 756 C C . LEU A 1 93 ? -16.316 1.913 -0.012 1.00 93.75 93 LEU A C 1
ATOM 758 O O . LEU A 1 93 ? -16.096 2.195 -1.184 1.00 93.75 93 LEU A O 1
ATOM 762 N N . GLY A 1 94 ? -17.247 1.019 0.338 1.00 96.12 94 GLY A N 1
ATOM 763 C CA . GLY A 1 94 ? -18.143 0.370 -0.615 1.00 96.12 94 GLY A CA 1
ATOM 764 C C . GLY A 1 94 ? -17.564 -0.860 -1.315 1.00 96.12 94 GLY A C 1
ATOM 765 O O . GLY A 1 94 ? -18.129 -1.284 -2.320 1.00 96.12 94 GLY A O 1
ATOM 766 N N . TYR A 1 95 ? -16.479 -1.457 -0.805 1.00 96.50 95 TYR A N 1
ATOM 767 C CA . TYR A 1 95 ? -15.915 -2.679 -1.387 1.00 96.50 95 TYR A CA 1
ATOM 768 C C . TYR A 1 95 ? -15.544 -3.737 -0.345 1.00 96.50 95 TYR A C 1
ATOM 770 O O . TYR A 1 95 ? -15.260 -3.450 0.818 1.00 96.50 95 TYR A O 1
ATOM 778 N N . VAL A 1 96 ? -15.529 -4.992 -0.796 1.00 96.50 96 VAL A N 1
ATOM 779 C CA . VAL A 1 96 ? -15.027 -6.154 -0.058 1.00 96.50 96 VAL A CA 1
ATOM 780 C C . VAL A 1 96 ? -14.310 -7.094 -1.020 1.00 96.50 96 VAL A C 1
ATOM 782 O O . VAL A 1 96 ? -14.605 -7.117 -2.216 1.00 96.50 96 VAL A O 1
ATOM 785 N N . TYR A 1 97 ? -13.375 -7.884 -0.501 1.00 96.38 97 TYR A N 1
ATOM 786 C CA . TYR A 1 97 ? -12.742 -8.944 -1.279 1.00 96.38 97 TYR A CA 1
ATOM 787 C C . TYR A 1 97 ? -13.572 -10.217 -1.229 1.00 96.38 97 TYR A C 1
ATOM 789 O O . TYR A 1 97 ? -14.191 -10.524 -0.216 1.00 96.38 97 TYR A O 1
ATOM 797 N N . GLN A 1 98 ? -13.516 -10.993 -2.308 1.00 95.75 98 GLN A N 1
ATOM 798 C CA . GLN A 1 98 ? -14.062 -12.342 -2.310 1.00 95.75 98 GLN A CA 1
ATOM 799 C C . GLN A 1 98 ? -13.369 -13.208 -1.246 1.00 95.75 98 GLN A C 1
ATOM 801 O O . GLN A 1 98 ? -12.127 -13.277 -1.192 1.00 95.75 98 GLN A O 1
ATOM 806 N N . ASP A 1 99 ? -14.191 -13.906 -0.464 1.00 91.25 99 ASP A N 1
ATOM 807 C CA . ASP A 1 99 ? -13.760 -14.924 0.485 1.00 91.25 99 ASP A CA 1
ATOM 808 C C . ASP A 1 99 ? -13.202 -16.129 -0.276 1.00 91.25 99 ASP A C 1
ATOM 810 O O . ASP A 1 99 ? -13.890 -16.783 -1.062 1.00 91.25 99 ASP A O 1
ATOM 814 N N . ILE A 1 100 ? -11.916 -16.389 -0.065 1.00 90.88 100 ILE A N 1
ATOM 815 C CA . ILE A 1 100 ? -11.189 -17.524 -0.632 1.00 90.88 100 ILE A CA 1
ATOM 816 C C . ILE A 1 100 ? -10.440 -18.223 0.493 1.00 90.88 100 ILE A C 1
ATOM 818 O O . ILE A 1 100 ? -10.103 -17.590 1.497 1.00 90.88 100 ILE A O 1
ATOM 822 N N . ASP A 1 101 ? -10.148 -19.507 0.305 1.00 90.75 101 ASP A N 1
ATOM 823 C CA . ASP A 1 101 ? -9.303 -20.233 1.245 1.00 90.75 101 ASP A CA 1
ATOM 824 C C . ASP A 1 101 ? -7.904 -19.598 1.327 1.00 90.75 101 ASP A C 1
ATOM 826 O O . ASP A 1 101 ? -7.344 -19.124 0.332 1.00 90.75 101 ASP A O 1
ATOM 830 N N . VAL A 1 102 ? -7.347 -19.578 2.536 1.00 91.81 102 VAL A N 1
ATOM 831 C CA . VAL A 1 102 ? -6.059 -18.954 2.851 1.00 91.81 102 VAL A CA 1
ATOM 832 C C . VAL A 1 102 ? -5.103 -20.052 3.331 1.00 91.81 102 VAL A C 1
ATOM 834 O O . VAL A 1 102 ? -4.834 -20.174 4.530 1.00 91.81 102 VAL A O 1
ATOM 837 N N . PRO A 1 103 ? -4.553 -20.864 2.406 1.00 92.50 103 PRO A N 1
ATOM 838 C CA . PRO A 1 103 ? -3.840 -22.096 2.754 1.00 92.50 103 PRO A CA 1
ATOM 839 C C . PRO A 1 103 ? -2.562 -21.846 3.567 1.00 92.50 103 PRO A C 1
ATOM 841 O O . PRO A 1 103 ? -2.102 -22.710 4.313 1.00 92.50 103 PRO A O 1
ATOM 844 N N . TRP A 1 104 ? -1.986 -20.644 3.474 1.00 91.25 104 TRP A N 1
ATOM 845 C CA . TRP A 1 104 ? -0.773 -20.280 4.203 1.00 91.25 104 TRP A CA 1
ATOM 846 C C . TRP A 1 104 ? -0.998 -19.996 5.697 1.00 91.25 104 TRP A C 1
ATOM 848 O O . TRP A 1 104 ? -0.016 -19.909 6.432 1.00 91.25 104 TRP A O 1
ATOM 858 N N . LEU A 1 105 ? -2.243 -19.918 6.191 1.00 89.38 105 LEU A N 1
ATOM 859 C CA . LEU A 1 105 ? -2.506 -19.783 7.635 1.00 89.38 105 LEU A CA 1
ATOM 860 C C . LEU A 1 105 ? -1.978 -20.982 8.441 1.00 89.38 105 LEU A C 1
ATOM 862 O O . LEU A 1 105 ? -1.542 -20.814 9.579 1.00 89.38 105 LEU A O 1
ATOM 866 N N . GLY A 1 106 ? -1.971 -22.178 7.842 1.00 87.50 106 GLY A N 1
ATOM 867 C CA . GLY A 1 106 ? -1.414 -23.398 8.434 1.00 87.50 106 GLY A CA 1
ATOM 868 C C . GLY A 1 106 ? 0.065 -23.646 8.116 1.00 87.50 106 GLY A C 1
ATOM 869 O O . GLY A 1 106 ? 0.656 -24.581 8.654 1.00 87.50 106 GLY A O 1
ATOM 870 N N . ALA A 1 107 ? 0.691 -22.826 7.266 1.00 90.44 107 ALA A N 1
ATOM 871 C CA . ALA A 1 107 ? 2.039 -23.054 6.741 1.00 90.44 107 ALA A CA 1
ATOM 872 C C . ALA A 1 107 ? 3.144 -22.596 7.713 1.00 90.44 107 ALA A C 1
ATOM 874 O O . ALA A 1 107 ? 4.007 -21.781 7.379 1.00 90.44 107 ALA A O 1
ATOM 875 N N . LYS A 1 108 ? 3.126 -23.108 8.949 1.00 90.25 108 LYS A N 1
ATOM 876 C CA . LYS A 1 108 ? 4.169 -22.815 9.939 1.00 90.25 108 LYS A CA 1
ATOM 877 C C . LYS A 1 108 ? 5.474 -23.541 9.564 1.00 90.25 108 LYS A C 1
ATOM 879 O O . LYS A 1 108 ? 5.433 -24.747 9.321 1.00 90.25 108 LYS A O 1
ATOM 884 N N . PRO A 1 109 ? 6.640 -22.863 9.571 1.00 89.88 109 PRO A N 1
ATOM 885 C CA . PRO A 1 109 ? 7.920 -23.519 9.324 1.00 89.88 109 PRO A CA 1
ATOM 886 C C . PRO A 1 109 ? 8.178 -24.653 10.320 1.00 89.88 109 PRO A C 1
ATOM 888 O O . PRO A 1 109 ? 7.958 -24.492 11.523 1.00 89.88 109 PRO A O 1
ATOM 891 N N . ILE A 1 110 ? 8.680 -25.782 9.819 1.00 89.62 110 ILE A N 1
ATOM 892 C CA . ILE A 1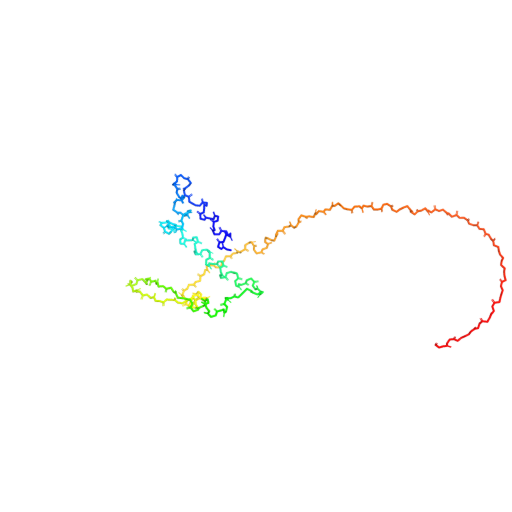 110 ? 9.095 -26.919 10.643 1.00 89.62 110 ILE A CA 1
ATOM 893 C C . ILE A 1 110 ? 10.494 -26.607 11.197 1.00 89.62 110 ILE A C 1
ATOM 895 O O . ILE A 1 110 ? 11.426 -26.434 10.405 1.00 89.62 110 ILE A O 1
ATOM 899 N 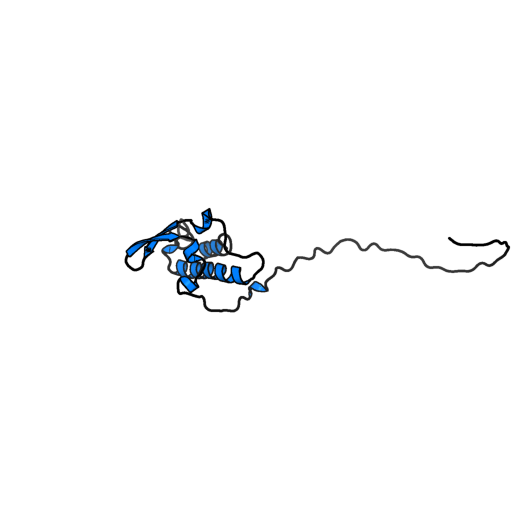N . PRO A 1 111 ? 10.683 -26.520 12.528 1.00 86.75 111 PRO A N 1
ATOM 900 C CA . PRO A 1 111 ? 12.011 -26.334 13.099 1.00 86.75 111 PRO A CA 1
ATOM 901 C C . PRO A 1 111 ? 12.928 -27.503 12.723 1.00 86.75 111 PRO A C 1
ATOM 903 O O . PRO A 1 111 ? 12.539 -28.666 12.838 1.00 86.75 111 PRO A O 1
ATOM 906 N N . ARG A 1 112 ? 14.168 -27.217 12.310 1.00 81.06 112 ARG A N 1
ATOM 907 C CA . ARG A 1 112 ? 15.195 -28.260 12.190 1.00 81.06 112 ARG A CA 1
ATOM 908 C C . ARG A 1 112 ? 15.577 -28.727 13.595 1.00 81.06 112 ARG A C 1
ATOM 910 O O . ARG A 1 112 ? 16.101 -27.943 14.381 1.00 81.06 112 ARG A O 1
ATOM 917 N N . LEU A 1 113 ? 15.320 -29.995 13.913 1.00 72.75 113 LEU A N 1
ATOM 918 C CA . LEU A 1 113 ? 15.791 -30.613 15.150 1.00 72.75 113 LEU A CA 1
ATOM 919 C C . LEU A 1 113 ? 17.308 -30.851 15.023 1.00 72.75 113 LEU A C 1
ATOM 921 O O . LEU A 1 113 ? 17.730 -31.758 14.309 1.00 72.75 113 LEU A O 1
ATOM 925 N N . GLN A 1 114 ? 18.143 -30.055 15.691 1.00 57.69 114 GLN A N 1
ATOM 926 C CA . GLN A 1 114 ? 19.556 -30.405 15.863 1.00 57.69 114 GLN A CA 1
ATOM 927 C C . GLN A 1 114 ? 19.631 -31.462 16.974 1.00 57.69 114 GLN A C 1
ATOM 929 O O . GLN A 1 114 ? 19.690 -31.123 18.154 1.00 57.69 114 GLN A O 1
ATOM 934 N N . ARG A 1 115 ? 19.560 -32.751 16.629 1.00 54.81 115 ARG A N 1
ATOM 935 C CA . ARG A 1 115 ? 19.719 -33.836 17.608 1.00 54.81 115 ARG A CA 1
ATOM 936 C C . ARG A 1 115 ? 21.091 -34.479 17.452 1.00 54.81 115 ARG A C 1
ATOM 938 O O . ARG A 1 115 ? 21.263 -35.343 16.605 1.00 54.81 115 ARG A O 1
ATOM 945 N N . ALA A 1 116 ? 22.035 -34.060 18.288 1.00 53.75 116 ALA A N 1
ATOM 946 C CA . ALA A 1 116 ? 23.177 -34.877 18.695 1.00 53.75 116 ALA A CA 1
ATOM 947 C C . ALA A 1 116 ? 23.823 -34.267 19.948 1.00 53.75 116 ALA A C 1
ATOM 949 O O . ALA A 1 116 ? 24.726 -33.445 19.831 1.00 53.75 116 ALA A O 1
ATOM 950 N N . VAL A 1 117 ? 23.363 -34.662 21.140 1.00 43.59 117 VAL A N 1
ATOM 951 C CA . VAL A 1 117 ? 24.179 -34.599 22.363 1.00 43.59 117 VAL A CA 1
ATOM 952 C C . VAL A 1 117 ? 23.928 -35.866 23.193 1.00 43.59 117 VAL A C 1
ATOM 954 O O . VAL A 1 117 ? 22.831 -36.069 23.704 1.00 43.59 117 VAL A O 1
ATOM 957 N N . CYS A 1 118 ? 24.985 -36.684 23.231 1.00 39.53 118 CYS A N 1
ATOM 958 C CA . CYS A 1 118 ? 25.463 -37.654 24.225 1.00 39.53 118 CYS A CA 1
ATOM 959 C C . CYS A 1 118 ? 24.488 -38.644 24.891 1.00 39.53 118 CYS A C 1
ATOM 961 O O . CYS A 1 118 ? 23.842 -38.324 25.886 1.00 39.53 118 CYS A O 1
ATOM 963 N N . GLU A 1 119 ? 24.540 -39.909 24.455 1.00 39.50 119 GLU A N 1
ATOM 964 C CA . GLU A 1 119 ? 24.263 -41.052 25.334 1.00 39.50 119 GLU A CA 1
ATOM 965 C C . GLU A 1 119 ? 25.435 -41.225 26.310 1.00 39.50 119 GLU A C 1
ATOM 967 O O . GLU A 1 119 ? 26.564 -41.521 25.920 1.00 39.50 119 GLU A O 1
ATOM 972 N N . HIS A 1 120 ? 25.166 -40.997 27.593 1.00 38.28 120 HIS A N 1
ATOM 973 C CA . HIS A 1 120 ? 26.045 -41.380 28.690 1.00 38.28 120 HIS A CA 1
ATOM 974 C C . HIS A 1 120 ? 25.758 -42.861 28.985 1.00 38.28 120 HIS A C 1
ATOM 976 O O . HIS A 1 120 ? 24.696 -43.188 29.513 1.00 38.28 120 HIS A O 1
ATOM 982 N N . HIS A 1 121 ? 26.665 -43.766 28.610 1.00 32.81 121 HIS A N 1
ATOM 983 C CA . HIS A 1 121 ? 26.588 -45.170 29.020 1.00 32.81 121 HIS A CA 1
ATOM 984 C C . HIS A 1 121 ? 26.824 -45.255 30.535 1.00 32.81 121 HIS A C 1
ATOM 986 O O . HIS A 1 121 ? 27.918 -44.961 31.015 1.00 32.81 121 HIS A O 1
ATOM 992 N N . GLY A 1 122 ? 25.781 -45.607 31.288 1.00 32.25 122 GLY A N 1
ATOM 993 C CA . GLY A 1 122 ? 25.888 -46.045 32.677 1.00 32.25 122 GLY A CA 1
ATOM 994 C C . GLY A 1 122 ? 26.127 -47.553 32.720 1.00 32.25 122 GLY A C 1
ATOM 995 O O . GLY A 1 122 ? 25.300 -48.315 32.225 1.00 32.25 122 GLY A O 1
ATOM 996 N N . GLU A 1 123 ? 27.253 -47.975 33.291 1.00 31.34 123 GLU A N 1
ATOM 997 C CA . GLU A 1 123 ? 27.491 -49.359 33.710 1.00 31.34 123 GLU A CA 1
ATOM 998 C C . GLU A 1 123 ? 26.994 -49.523 35.154 1.00 31.34 123 GLU A C 1
ATOM 1000 O O . GLU A 1 123 ? 27.625 -49.050 36.096 1.00 31.34 123 GLU A O 1
ATOM 1005 N N . GLU A 1 124 ? 25.850 -50.188 35.330 1.00 33.50 124 GLU A N 1
ATOM 1006 C CA . GLU A 1 124 ? 25.486 -50.826 36.598 1.00 33.50 124 GLU A CA 1
ATOM 1007 C C . GLU A 1 124 ? 25.962 -52.282 36.550 1.00 33.50 124 GLU A C 1
ATOM 1009 O O . GLU A 1 124 ? 25.443 -53.099 35.787 1.00 33.50 124 GLU A O 1
ATOM 1014 N N . THR A 1 125 ? 26.959 -52.615 37.367 1.00 30.64 125 THR A N 1
ATOM 1015 C CA . THR A 1 125 ? 27.368 -53.994 37.627 1.00 30.64 125 THR A CA 1
ATOM 1016 C C . THR A 1 125 ? 26.413 -54.627 38.642 1.00 30.64 125 THR A C 1
ATOM 1018 O O . THR A 1 125 ? 26.248 -54.146 39.762 1.00 30.64 125 THR A O 1
ATOM 1021 N N . LYS A 1 126 ? 25.774 -55.733 38.249 1.00 34.50 126 LYS A N 1
ATOM 1022 C CA . LYS A 1 126 ? 25.151 -56.697 39.164 1.00 34.50 126 LYS A CA 1
ATOM 1023 C C . LYS A 1 126 ? 26.148 -57.818 39.421 1.00 34.50 126 LYS A C 1
ATOM 1025 O O . LYS A 1 126 ? 26.591 -58.414 38.449 1.00 34.50 126 LYS A O 1
ATOM 1030 N N . GLU A 1 127 ? 26.405 -58.153 40.682 1.00 32.97 127 GLU A N 1
ATOM 1031 C CA . GLU A 1 127 ? 26.574 -59.549 41.103 1.00 32.97 127 GLU A CA 1
ATOM 1032 C C . GLU A 1 127 ? 26.421 -59.703 42.625 1.00 32.97 127 GLU A C 1
ATOM 1034 O O . GLU A 1 127 ? 26.779 -58.838 43.421 1.00 32.97 127 GLU A O 1
ATOM 1039 N N . GLU A 1 128 ? 25.766 -60.801 42.969 1.00 32.41 128 GLU A N 1
ATOM 1040 C CA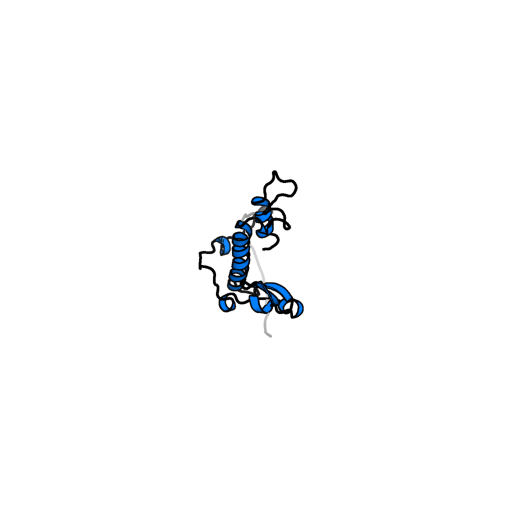 . GLU A 1 128 ? 25.185 -61.240 44.236 1.00 32.41 128 GLU A CA 1
ATOM 1041 C C . GLU A 1 128 ? 26.189 -62.127 45.000 1.00 32.41 128 GLU A C 1
ATOM 1043 O O . GLU A 1 128 ? 27.034 -62.741 44.353 1.00 32.41 128 GLU A O 1
ATOM 1048 N N . LEU A 1 129 ? 26.090 -62.217 46.340 1.00 30.02 129 LEU A N 1
ATOM 1049 C CA . LEU A 1 129 ? 26.137 -63.462 47.151 1.00 30.02 129 LEU A CA 1
ATOM 1050 C C . LEU A 1 129 ? 26.564 -63.233 48.622 1.00 30.02 129 LEU A C 1
ATOM 1052 O O . LEU A 1 129 ? 27.681 -62.826 48.922 1.00 30.02 129 LEU A O 1
ATOM 1056 N N . GLU A 1 130 ? 25.603 -63.534 49.503 1.00 29.47 130 GLU A N 1
ATOM 1057 C CA . GLU A 1 130 ? 25.658 -64.274 50.781 1.00 29.47 130 GLU A CA 1
ATOM 1058 C C . GLU A 1 130 ? 26.819 -64.106 51.788 1.00 29.47 130 GLU A C 1
ATOM 1060 O O . GLU A 1 130 ? 27.994 -64.307 51.497 1.00 29.47 130 GLU A O 1
ATOM 1065 N N . GLY A 1 131 ? 26.448 -63.913 53.063 1.00 28.97 131 GLY A N 1
ATOM 1066 C CA . GLY A 1 131 ? 27.345 -64.118 54.204 1.00 28.97 131 GLY A CA 1
ATOM 1067 C C . GLY A 1 131 ? 26.714 -63.758 55.552 1.00 28.97 131 GLY A C 1
ATOM 1068 O O . GLY A 1 131 ? 26.565 -62.591 55.889 1.00 28.97 131 GLY A O 1
ATOM 1069 N N . GLU A 1 132 ? 26.334 -64.781 56.311 1.00 28.47 132 GLU A N 1
ATOM 1070 C CA . GLU A 1 132 ? 25.659 -64.764 57.612 1.00 28.47 132 GLU A CA 1
ATOM 1071 C C . GLU A 1 132 ? 26.363 -63.967 58.738 1.00 28.47 132 GLU A C 1
ATOM 1073 O O . GLU A 1 132 ? 27.588 -63.918 58.821 1.00 28.47 132 GLU A O 1
ATOM 1078 N N . GLY A 1 133 ? 25.582 -63.540 59.746 1.00 28.16 133 GLY A N 1
ATOM 1079 C CA . GLY A 1 133 ? 25.968 -63.813 61.141 1.00 28.16 133 GLY A CA 1
ATOM 1080 C C . GLY A 1 133 ? 25.998 -62.664 62.165 1.00 28.16 133 GLY A C 1
ATOM 1081 O O . GLY A 1 133 ? 26.938 -61.885 62.222 1.00 28.16 133 GLY A O 1
ATOM 1082 N N . LYS A 1 134 ? 25.063 -62.759 63.129 1.00 31.41 134 LYS A N 1
ATOM 1083 C CA . LYS A 1 134 ? 25.164 -62.404 64.571 1.00 31.41 134 LYS A CA 1
ATOM 1084 C C . LYS A 1 134 ? 25.226 -60.921 65.015 1.00 31.41 134 LYS A C 1
ATOM 1086 O O . LYS A 1 134 ? 26.286 -60.324 65.085 1.00 31.41 134 LYS A O 1
ATOM 1091 N N . GLY A 1 135 ? 24.142 -60.498 65.682 1.00 28.36 135 GLY A N 1
ATOM 1092 C CA . GLY A 1 135 ? 24.119 -60.483 67.159 1.00 28.36 135 GLY A CA 1
ATOM 1093 C C . GLY A 1 135 ? 24.101 -59.132 67.904 1.00 28.36 135 GLY A C 1
ATOM 1094 O O . GLY A 1 135 ? 25.074 -58.396 67.854 1.00 28.36 135 GLY A O 1
ATOM 1095 N N . LYS A 1 136 ? 23.069 -58.976 68.766 1.00 35.09 136 LYS A N 1
ATOM 1096 C CA . LYS A 1 136 ? 22.913 -58.064 69.940 1.00 35.09 136 LYS A CA 1
ATOM 1097 C C . LYS A 1 136 ? 22.819 -56.557 69.618 1.00 35.09 136 LYS A C 1
ATOM 1099 O O . LYS A 1 136 ? 23.570 -56.058 68.808 1.00 35.09 136 LYS A O 1
ATOM 1104 N N . GLY A 1 137 ? 21.976 -55.726 70.233 1.00 28.08 137 GLY A N 1
ATOM 1105 C CA . GLY A 1 137 ? 21.078 -55.823 71.386 1.00 28.08 137 GLY A CA 1
ATOM 1106 C C . GLY A 1 137 ? 20.895 -54.409 71.985 1.00 28.08 137 GLY A C 1
ATOM 1107 O O . GLY A 1 137 ? 21.864 -53.662 72.042 1.00 28.08 137 GLY A O 1
ATOM 1108 N N . GLY A 1 138 ? 19.681 -54.075 72.450 1.00 31.02 138 GLY A N 1
ATOM 1109 C CA . GLY A 1 138 ? 19.327 -52.831 73.174 1.00 31.02 138 GLY A CA 1
ATOM 1110 C C . GLY A 1 138 ? 18.796 -51.717 72.257 1.00 31.02 138 GLY A C 1
ATOM 1111 O O . GLY A 1 138 ? 19.384 -51.460 71.221 1.00 31.02 138 GLY A O 1
ATOM 1112 N N . GLY A 1 139 ? 17.682 -51.026 72.499 1.00 30.98 139 GLY A N 1
ATOM 1113 C CA . GLY A 1 139 ? 16.869 -50.829 73.700 1.00 30.98 139 GLY A CA 1
ATOM 1114 C C . GLY A 1 139 ? 16.621 -49.319 73.878 1.00 30.98 139 GLY A C 1
ATOM 1115 O O . GLY A 1 139 ? 17.581 -48.566 73.784 1.00 30.98 139 GLY A O 1
ATOM 1116 N N . ALA A 1 140 ? 15.370 -48.932 74.187 1.00 40.12 140 ALA A N 1
ATOM 1117 C CA . ALA A 1 140 ? 14.865 -47.586 74.562 1.00 40.12 140 ALA A CA 1
ATOM 1118 C C . ALA A 1 140 ? 14.442 -46.670 73.376 1.00 40.12 140 ALA A C 1
ATOM 1120 O O . ALA A 1 140 ? 15.270 -46.284 72.564 1.00 40.12 140 ALA A O 1
ATOM 1121 N N . SER A 1 141 ? 13.132 -46.500 73.095 1.00 40.88 141 SER A N 1
ATOM 1122 C CA . SER A 1 141 ? 12.149 -45.549 73.700 1.00 40.88 141 SER A CA 1
ATOM 1123 C C . SER A 1 141 ? 12.354 -44.105 73.207 1.00 40.88 141 SER A C 1
ATOM 1125 O O . SER A 1 141 ? 13.493 -43.674 73.172 1.00 40.88 141 SER A O 1
ATOM 1127 N N . ASP A 1 142 ? 11.397 -43.220 72.930 1.00 37.91 142 ASP A N 1
ATOM 1128 C CA . ASP A 1 142 ? 9.929 -43.117 72.893 1.00 37.91 142 ASP A CA 1
ATOM 1129 C C . ASP A 1 142 ? 9.668 -41.618 72.515 1.00 37.91 142 ASP A C 1
ATOM 1131 O O . ASP A 1 142 ? 10.515 -40.782 72.823 1.00 37.91 142 ASP A O 1
ATOM 1135 N N . ARG A 1 143 ? 8.492 -41.288 71.944 1.00 37.94 143 ARG A N 1
ATOM 1136 C CA . ARG A 1 143 ? 7.841 -39.938 71.813 1.00 37.94 143 ARG A CA 1
ATOM 1137 C C . ARG A 1 143 ? 8.402 -38.928 70.787 1.00 37.94 143 ARG A C 1
ATOM 1139 O O . ARG A 1 143 ? 9.603 -38.736 70.698 1.00 37.94 143 ARG A O 1
ATOM 1146 N N . ARG A 1 144 ? 7.579 -38.361 69.878 1.00 38.41 144 ARG A N 1
ATOM 1147 C CA . ARG A 1 144 ? 6.538 -37.306 70.082 1.00 38.41 144 ARG A CA 1
ATOM 1148 C C . ARG A 1 144 ? 7.172 -36.096 70.793 1.00 38.41 144 ARG A C 1
ATOM 1150 O O . ARG A 1 144 ? 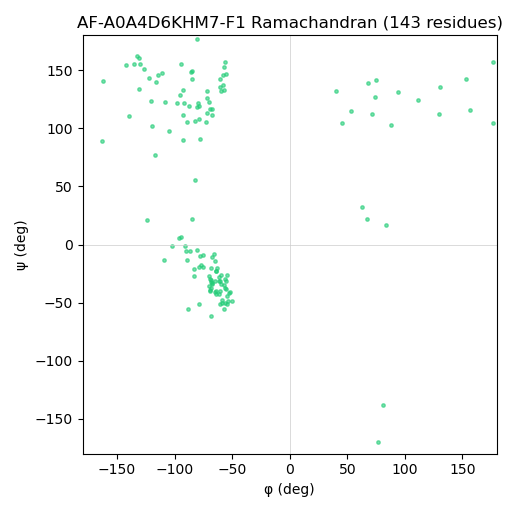7.689 -36.276 71.886 1.00 38.41 144 ARG A O 1
ATOM 1157 N N . ASP A 1 145 ? 7.283 -34.908 70.205 1.00 47.72 145 ASP A N 1
ATOM 1158 C CA . ASP A 1 145 ? 6.323 -34.125 69.409 1.00 47.72 145 ASP A CA 1
ATOM 1159 C C . ASP A 1 145 ? 6.978 -33.367 68.238 1.00 47.72 145 ASP A C 1
ATOM 1161 O O . ASP A 1 145 ? 8.190 -33.063 68.327 1.00 47.72 145 ASP A O 1
#

Radius of gyration: 35.16 Å; Cα contacts (8 Å, |Δi|>4): 93; chains: 1; bounding box: 46×82×95 Å

Organism: Vigna unguiculata (NCBI:txid3917)

Solvent-accessible surface area (backbone atoms only — not comparable to full-atom values): 9775 Å² total; per-residue (Å²): 88,73,69,57,62,48,45,59,52,29,51,69,68,16,35,83,88,43,99,63,20,45,33,41,38,20,87,92,36,15,79,78,37,77,64,42,59,60,54,50,49,52,56,54,49,46,54,61,52,50,47,70,74,46,86,94,40,66,84,78,83,50,64,77,60,32,66,37,72,48,80,46,70,49,99,84,70,45,84,43,81,45,40,47,59,72,64,76,44,47,70,83,72,73,49,81,79,84,91,68,91,65,77,68,80,75,65,69,84,80,81,81,82,86,83,85,80,80,88,78,86,78,86,82,85,84,89,88,83,89,82,88,86,85,84,89,85,88,84,86,90,81,80,89,133

Sequence (145 aa):
MENIPHGPVHVWIGDHTQPNLEHMGSLYFAASDPIFYSHHANVDKMWTIWKTVGGKRSDITNPDWFESGFILYDENKNLICVKVKDYLNTTKLGYVYQDIDVPWLGAKPIPRLQRAVCEHHGEETKEELEGEGKGKGGGASDRRD